Protein AF-A0A564Y9T5-F1 (afdb_monomer_lite)

Structure (mmCIF, N/CA/C/O backbone):
data_AF-A0A564Y9T5-F1
#
_entry.id   AF-A0A564Y9T5-F1
#
loop_
_atom_site.group_PDB
_atom_site.id
_atom_site.type_symbol
_atom_site.label_atom_id
_atom_site.label_alt_id
_atom_site.label_comp_id
_atom_site.label_asym_id
_atom_site.label_entity_id
_atom_site.label_seq_id
_atom_site.pdbx_PDB_ins_code
_atom_site.Cartn_x
_atom_site.Cartn_y
_atom_site.Cartn_z
_atom_site.occupancy
_atom_site.B_iso_or_equiv
_atom_site.auth_seq_id
_atom_site.auth_comp_id
_atom_site.auth_asym_id
_atom_site.auth_atom_id
_atom_site.pdbx_PDB_model_num
ATOM 1 N N . LYS A 1 1 ? -20.673 -7.322 25.505 1.00 60.44 1 LYS A N 1
ATOM 2 C CA . LYS A 1 1 ? -20.833 -8.274 24.374 1.00 60.44 1 LYS A CA 1
ATOM 3 C C . LYS A 1 1 ? -20.553 -7.621 23.009 1.00 60.44 1 LYS A C 1
ATOM 5 O O . LYS A 1 1 ? -19.815 -8.199 22.230 1.00 60.44 1 LYS A O 1
ATOM 10 N N . SER A 1 2 ? -21.019 -6.394 22.747 1.00 76.06 2 SER A N 1
ATOM 11 C CA . SER A 1 2 ? -20.872 -5.699 21.447 1.00 76.06 2 SER A CA 1
ATOM 12 C C . SER A 1 2 ? -19.438 -5.305 21.054 1.00 76.06 2 SER A C 1
ATOM 14 O O . SER A 1 2 ? -19.126 -5.260 19.870 1.00 76.06 2 SER A O 1
ATOM 16 N N . ARG A 1 3 ? -18.541 -5.074 22.026 1.00 80.56 3 ARG A N 1
ATOM 17 C CA . ARG A 1 3 ? -17.143 -4.680 21.754 1.00 80.56 3 ARG A CA 1
ATOM 18 C C . ARG A 1 3 ? -16.378 -5.724 20.929 1.00 80.56 3 ARG A C 1
ATOM 20 O O . ARG A 1 3 ? -15.656 -5.348 20.020 1.00 80.56 3 ARG A O 1
ATOM 27 N N . GLY A 1 4 ? -16.600 -7.018 21.184 1.00 89.31 4 GLY A N 1
ATOM 28 C CA . GLY A 1 4 ? -15.930 -8.095 20.443 1.00 89.31 4 GLY A CA 1
ATOM 29 C C . GLY A 1 4 ? -16.343 -8.175 18.971 1.00 89.31 4 GLY A C 1
ATOM 30 O O . GLY A 1 4 ? -15.506 -8.449 18.120 1.00 89.31 4 GLY A O 1
ATOM 31 N N . VAL A 1 5 ? -17.605 -7.864 18.657 1.00 92.00 5 VAL A N 1
ATOM 32 C CA . VAL A 1 5 ? -18.100 -7.821 17.270 1.00 92.00 5 VAL A CA 1
ATOM 33 C C . VAL A 1 5 ? -17.492 -6.635 16.520 1.00 92.00 5 VAL A C 1
ATOM 35 O O . VAL A 1 5 ? -17.036 -6.796 15.394 1.00 92.00 5 VAL A O 1
ATOM 38 N N . VAL A 1 6 ? -17.423 -5.464 17.161 1.00 92.19 6 VAL A N 1
ATOM 39 C CA . VAL A 1 6 ? -16.809 -4.263 16.570 1.00 92.19 6 VAL A CA 1
ATOM 40 C C . VAL A 1 6 ? -15.320 -4.488 16.302 1.00 92.19 6 VAL A C 1
ATOM 42 O O . VAL A 1 6 ? -14.859 -4.265 15.187 1.00 92.19 6 VAL A O 1
ATOM 45 N N . THR A 1 7 ? -14.570 -4.993 17.284 1.00 91.75 7 THR A N 1
ATOM 46 C CA . THR A 1 7 ? -13.141 -5.289 17.106 1.00 91.75 7 THR A CA 1
ATOM 47 C C . THR A 1 7 ? -12.910 -6.389 16.065 1.00 91.75 7 THR A C 1
ATOM 49 O O . THR A 1 7 ? -11.995 -6.269 15.255 1.00 91.75 7 THR A O 1
ATOM 52 N N . GLY A 1 8 ? -13.762 -7.420 16.027 1.00 92.00 8 GLY A N 1
ATOM 53 C CA . GLY A 1 8 ? -13.701 -8.479 15.017 1.00 92.00 8 GLY A CA 1
ATOM 54 C C . GLY A 1 8 ? -13.949 -7.970 13.594 1.00 92.00 8 GLY A C 1
ATOM 55 O O . GLY A 1 8 ? -13.247 -8.379 12.675 1.00 92.00 8 GLY A O 1
ATOM 56 N N . LEU A 1 9 ? -14.883 -7.032 13.413 1.00 92.44 9 LEU A N 1
ATOM 57 C CA . LEU A 1 9 ? -15.145 -6.403 12.117 1.00 92.44 9 LEU A CA 1
ATOM 58 C C . LEU A 1 9 ? -13.965 -5.537 11.653 1.00 92.44 9 LEU A C 1
ATOM 60 O O . LEU A 1 9 ? -13.583 -5.606 10.488 1.00 92.44 9 LEU A O 1
ATOM 64 N N . ILE A 1 10 ? -13.364 -4.760 12.560 1.00 91.75 10 ILE A N 1
ATOM 65 C CA . ILE A 1 10 ? -12.190 -3.925 12.255 1.00 91.75 10 ILE A CA 1
ATOM 66 C C . ILE A 1 10 ? -11.001 -4.802 11.845 1.00 91.75 10 ILE A C 1
ATOM 68 O O . ILE A 1 10 ? -10.383 -4.555 10.813 1.00 91.75 10 ILE A O 1
ATOM 72 N N . LEU A 1 11 ? -10.708 -5.854 12.616 1.00 91.56 11 LEU A N 1
ATOM 73 C CA . LEU A 1 11 ? -9.633 -6.801 12.304 1.00 91.56 11 LEU A CA 1
ATOM 74 C C . LEU A 1 11 ? -9.900 -7.567 11.003 1.00 91.56 11 LEU A C 1
ATOM 76 O O . LEU A 1 11 ? -8.980 -7.774 10.215 1.00 91.56 11 LEU A O 1
ATOM 80 N N . GLY A 1 12 ? -11.155 -7.947 10.752 1.00 91.75 12 GLY A N 1
ATOM 81 C CA . GLY A 1 12 ? -11.571 -8.576 9.502 1.00 91.75 12 GLY A CA 1
ATOM 82 C C . GLY A 1 12 ? -11.355 -7.659 8.299 1.00 91.75 12 GLY A C 1
ATOM 83 O O . GLY A 1 12 ? -10.734 -8.068 7.324 1.00 91.75 12 GLY A O 1
ATOM 84 N N . GLY A 1 13 ? -11.790 -6.399 8.386 1.00 88.75 13 GLY A N 1
ATOM 85 C CA . GLY A 1 13 ? -11.552 -5.394 7.347 1.00 88.75 13 GLY A CA 1
ATOM 86 C C . GLY A 1 13 ? -10.064 -5.115 7.120 1.00 88.75 13 GLY A C 1
ATOM 87 O O . GLY A 1 13 ? -9.624 -5.025 5.977 1.00 88.75 13 GLY A O 1
ATOM 88 N N . TYR A 1 14 ? -9.274 -5.060 8.194 1.00 87.94 14 TYR A N 1
ATOM 89 C CA . TYR A 1 14 ? -7.822 -4.914 8.116 1.00 87.94 14 TYR A CA 1
ATOM 90 C C . TYR A 1 14 ? -7.162 -6.090 7.376 1.00 87.94 14 TYR A C 1
ATOM 92 O O . TYR A 1 14 ? 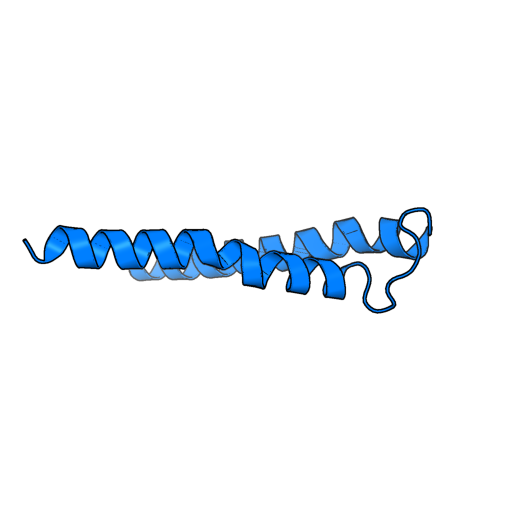-6.374 -5.873 6.459 1.00 87.94 14 TYR A O 1
ATOM 100 N N . GLY A 1 15 ? -7.534 -7.333 7.702 1.00 86.06 15 GLY A N 1
ATOM 101 C CA . GLY A 1 15 ? -7.029 -8.527 7.013 1.00 86.06 15 GLY A CA 1
ATOM 102 C C . GLY A 1 15 ? -7.468 -8.617 5.546 1.00 86.06 15 GLY A C 1
ATOM 103 O O . GLY A 1 15 ? -6.677 -8.985 4.679 1.00 86.06 15 GLY A O 1
ATOM 104 N N . LEU A 1 16 ? -8.706 -8.215 5.245 1.00 89.56 16 LEU A N 1
ATOM 105 C CA . LEU A 1 16 ? -9.236 -8.165 3.878 1.00 89.56 16 LEU A CA 1
ATOM 106 C C . LEU A 1 16 ? -8.598 -7.065 3.020 1.00 89.56 16 LEU A C 1
ATOM 108 O O . LEU A 1 16 ? -8.664 -7.144 1.794 1.00 89.56 16 LEU A O 1
ATOM 112 N N . GLY A 1 17 ? -7.926 -6.081 3.623 1.00 84.50 17 GLY A N 1
ATOM 113 C CA . GLY A 1 17 ? -7.188 -5.050 2.894 1.00 84.50 17 GLY A CA 1
ATOM 114 C C . GLY A 1 17 ? -6.159 -5.628 1.916 1.00 84.50 17 GLY A C 1
ATOM 115 O O . GLY A 1 17 ? -5.995 -5.093 0.820 1.00 84.50 17 GLY A O 1
ATOM 116 N N . ALA A 1 18 ? -5.542 -6.769 2.247 1.00 84.44 18 ALA A N 1
ATOM 117 C CA . ALA A 1 18 ? -4.605 -7.465 1.364 1.00 84.44 18 ALA A CA 1
ATOM 118 C C . ALA A 1 18 ? -5.256 -7.915 0.043 1.00 84.44 18 ALA A C 1
ATOM 120 O O . ALA A 1 18 ? -4.632 -7.823 -1.010 1.00 84.44 18 ALA A O 1
ATOM 121 N N . VAL A 1 19 ? -6.532 -8.315 0.070 1.00 87.38 19 VAL A N 1
ATOM 122 C CA . VAL A 1 19 ? -7.275 -8.763 -1.123 1.00 87.38 19 VAL A CA 1
ATOM 123 C C . VAL A 1 19 ? -7.419 -7.639 -2.149 1.00 87.38 19 VAL A C 1
ATOM 125 O O . VAL A 1 19 ? -7.424 -7.899 -3.347 1.00 87.38 19 VAL A O 1
ATOM 128 N N . VAL A 1 20 ? -7.502 -6.389 -1.691 1.00 86.50 20 VAL A N 1
ATOM 129 C CA . VAL A 1 20 ? -7.572 -5.209 -2.565 1.00 86.50 20 VAL A CA 1
ATOM 130 C C . VAL A 1 20 ? -6.171 -4.699 -2.911 1.00 86.50 20 VAL A C 1
ATOM 132 O O . VAL A 1 20 ? -5.916 -4.319 -4.051 1.00 86.50 20 VAL A O 1
ATOM 135 N N . PHE A 1 21 ? -5.233 -4.724 -1.963 1.00 83.06 21 PHE A N 1
ATOM 136 C CA . PHE A 1 21 ? -3.879 -4.211 -2.182 1.00 83.06 21 PHE A CA 1
ATOM 137 C C . PHE A 1 21 ? -3.060 -5.054 -3.161 1.00 83.06 21 PHE A C 1
ATOM 139 O O . PHE A 1 21 ? -2.373 -4.493 -4.013 1.00 83.06 21 PHE A O 1
ATOM 146 N N . THR A 1 22 ? -3.143 -6.382 -3.088 1.00 85.00 22 THR A N 1
ATOM 147 C CA . THR A 1 22 ? -2.389 -7.282 -3.971 1.00 85.00 22 THR A CA 1
ATOM 148 C C . THR A 1 22 ? -2.686 -7.065 -5.465 1.00 85.00 22 THR A C 1
ATOM 150 O O . THR A 1 22 ? -1.732 -6.905 -6.232 1.00 85.00 22 THR A O 1
ATOM 153 N N . PRO A 1 23 ? -3.950 -6.997 -5.934 1.00 83.81 23 PRO A N 1
ATOM 154 C CA . PRO A 1 23 ? -4.229 -6.713 -7.340 1.00 83.81 23 PRO A CA 1
ATOM 155 C C . PRO A 1 23 ? -3.853 -5.280 -7.733 1.00 83.81 23 PRO A C 1
ATOM 157 O O . PRO A 1 23 ? -3.349 -5.080 -8.835 1.00 83.81 23 PRO A O 1
ATOM 160 N N . VAL A 1 24 ? -4.007 -4.296 -6.838 1.00 86.56 24 VAL A N 1
ATOM 161 C CA . VAL A 1 24 ? -3.561 -2.914 -7.093 1.00 86.56 24 VAL A CA 1
ATOM 162 C C . VAL A 1 24 ? -2.053 -2.870 -7.346 1.00 86.56 24 VAL A C 1
ATOM 164 O O . VAL A 1 24 ? -1.618 -2.310 -8.349 1.00 86.56 24 VAL A O 1
ATOM 167 N N . GLN A 1 25 ? -1.252 -3.515 -6.495 1.00 82.69 25 GLN A N 1
ATOM 168 C CA . GLN A 1 25 ? 0.200 -3.630 -6.677 1.00 82.69 25 GLN A CA 1
ATOM 169 C C . GLN A 1 25 ? 0.553 -4.366 -7.973 1.00 82.69 25 GLN A C 1
ATOM 171 O O . GLN A 1 25 ? 1.438 -3.938 -8.713 1.00 82.69 25 GLN A O 1
ATOM 176 N N . THR A 1 26 ? -0.173 -5.442 -8.278 1.00 84.94 26 THR A N 1
ATOM 177 C CA . THR A 1 26 ? 0.050 -6.251 -9.481 1.00 84.94 26 THR A CA 1
ATOM 178 C C . THR A 1 26 ? -0.199 -5.449 -10.755 1.00 84.94 26 THR A C 1
ATOM 180 O O . THR A 1 26 ? 0.626 -5.486 -11.660 1.00 84.94 26 THR A O 1
ATOM 183 N N . VAL A 1 27 ? -1.281 -4.668 -10.822 1.00 85.12 27 VAL A N 1
ATOM 184 C CA . VAL A 1 27 ? -1.582 -3.808 -11.979 1.00 85.12 27 VAL A CA 1
ATOM 185 C C . VAL A 1 27 ? -0.589 -2.649 -12.090 1.00 85.12 27 VAL A C 1
ATOM 187 O O . VAL A 1 27 ? -0.214 -2.267 -13.196 1.00 85.12 27 VAL A O 1
ATOM 190 N N . LEU A 1 28 ? -0.119 -2.112 -10.962 1.00 82.88 28 LEU A N 1
ATOM 191 C CA . LEU A 1 28 ? 0.866 -1.028 -10.943 1.00 82.88 28 LEU A CA 1
ATOM 192 C C . LEU A 1 28 ? 2.232 -1.479 -11.490 1.00 82.88 28 LEU A C 1
ATOM 194 O O . LEU A 1 28 ? 2.899 -0.732 -12.205 1.00 82.88 28 LEU A O 1
ATOM 198 N N . ILE A 1 29 ? 2.641 -2.709 -11.169 1.00 83.38 29 ILE A N 1
ATOM 199 C CA . ILE A 1 29 ? 3.917 -3.294 -11.601 1.00 83.38 29 ILE A CA 1
ATOM 200 C C . ILE A 1 29 ? 3.795 -3.893 -13.010 1.00 83.38 29 ILE A C 1
ATOM 202 O O . ILE A 1 29 ? 4.657 -3.670 -13.861 1.00 83.38 29 ILE A O 1
ATOM 206 N N . ASN A 1 30 ? 2.717 -4.632 -13.276 1.00 84.75 30 ASN A N 1
ATOM 207 C CA . ASN A 1 30 ? 2.528 -5.426 -14.486 1.00 84.75 30 ASN A CA 1
ATOM 208 C C . ASN A 1 30 ? 1.113 -5.269 -15.084 1.00 84.75 30 ASN A C 1
ATOM 210 O O . ASN A 1 30 ? 0.328 -6.220 -15.105 1.00 84.75 30 ASN A O 1
ATOM 214 N N . PRO A 1 31 ? 0.781 -4.091 -15.638 1.00 79.88 31 PRO A N 1
ATOM 215 C CA . PRO A 1 31 ? -0.554 -3.822 -16.183 1.00 79.88 31 PRO A CA 1
ATOM 216 C C . PRO A 1 31 ? -0.902 -4.687 -17.404 1.00 79.88 31 PRO A C 1
ATOM 218 O O . PRO A 1 31 ? -2.068 -4.834 -17.748 1.00 79.88 31 PRO A O 1
ATOM 221 N N . GLN A 1 32 ? 0.108 -5.242 -18.079 1.00 82.81 32 GLN A N 1
ATOM 222 C CA . GLN A 1 32 ? -0.037 -6.029 -19.307 1.00 82.81 32 GLN A CA 1
ATOM 223 C C . GLN A 1 32 ? 0.139 -7.536 -19.069 1.00 82.81 32 GLN A C 1
ATOM 225 O O . GLN A 1 32 ? 0.217 -8.294 -20.030 1.00 82.81 32 GLN A O 1
ATOM 230 N N . ASN A 1 33 ? 0.221 -7.969 -17.804 1.00 79.50 33 ASN A N 1
ATOM 231 C CA . ASN A 1 33 ? 0.433 -9.363 -17.408 1.00 79.50 33 ASN A CA 1
ATOM 232 C C . ASN A 1 33 ? 1.593 -10.055 -18.162 1.00 79.50 33 ASN A C 1
ATOM 234 O O . ASN A 1 33 ? 1.505 -11.218 -18.556 1.00 79.50 33 ASN A O 1
ATOM 238 N N . LYS A 1 34 ? 2.687 -9.319 -18.389 1.00 82.75 34 LYS A N 1
ATOM 239 C CA . LYS A 1 34 ? 3.910 -9.832 -19.010 1.00 82.75 34 LYS A CA 1
ATOM 240 C C . LYS A 1 34 ? 4.585 -10.884 -18.112 1.00 82.75 34 LYS A C 1
ATOM 242 O O . LYS A 1 34 ? 4.393 -10.853 -16.892 1.00 82.75 34 LYS A O 1
ATOM 247 N N . PRO A 1 35 ? 5.385 -11.810 -18.671 1.00 79.31 35 PRO A N 1
ATOM 248 C CA . PRO A 1 35 ? 6.142 -12.769 -17.871 1.00 79.31 35 PRO A CA 1
ATOM 249 C C . PRO A 1 35 ? 7.048 -12.058 -16.858 1.00 79.31 35 PRO A C 1
ATOM 251 O O . PRO A 1 35 ? 7.643 -11.025 -17.153 1.00 79.31 35 PRO A O 1
ATOM 254 N N . HIS A 1 36 ? 7.181 -12.637 -15.663 1.00 70.44 36 HIS A N 1
ATOM 255 C CA . HIS A 1 36 ? 7.910 -12.033 -14.536 1.00 70.44 36 HIS A CA 1
ATOM 256 C C . HIS A 1 36 ? 9.395 -11.774 -14.832 1.00 70.44 36 HIS A C 1
ATOM 258 O O . HIS A 1 36 ? 10.019 -10.952 -14.172 1.00 70.44 36 HIS A O 1
ATOM 264 N N . ASN A 1 37 ? 9.953 -12.474 -15.821 1.00 76.50 37 ASN A N 1
ATOM 265 C CA . ASN A 1 37 ? 11.345 -12.339 -16.232 1.00 76.50 37 ASN A CA 1
ATOM 266 C C . ASN A 1 37 ? 11.572 -11.202 -17.247 1.00 76.50 37 ASN A C 1
ATOM 268 O O . ASN A 1 37 ? 12.687 -11.029 -17.733 1.00 76.50 37 ASN A O 1
ATOM 272 N N . ASP A 1 38 ? 10.524 -10.454 -17.606 1.00 79.56 38 ASP A N 1
ATOM 273 C CA . ASP A 1 38 ? 10.646 -9.292 -18.477 1.00 79.56 38 ASP A CA 1
ATOM 274 C C . ASP A 1 38 ? 11.321 -8.139 -17.716 1.00 79.56 38 ASP A C 1
ATOM 276 O O . ASP A 1 38 ? 10.892 -7.724 -16.632 1.00 79.56 38 ASP A O 1
ATOM 280 N N . THR A 1 39 ? 12.388 -7.599 -18.301 1.00 81.56 39 THR A N 1
ATOM 281 C CA . THR A 1 39 ? 13.139 -6.457 -17.770 1.00 81.56 39 THR A CA 1
ATOM 282 C C . THR A 1 39 ? 12.258 -5.234 -17.513 1.00 81.56 39 THR A C 1
ATOM 284 O O . THR A 1 39 ? 12.539 -4.468 -16.587 1.00 81.56 39 THR A O 1
ATOM 287 N N . ASP A 1 40 ? 11.169 -5.068 -18.272 1.00 77.81 40 ASP A N 1
ATOM 288 C CA . ASP A 1 40 ? 10.202 -3.985 -18.072 1.00 77.81 40 ASP A CA 1
ATOM 289 C C . ASP A 1 40 ? 9.437 -4.110 -16.749 1.00 77.81 40 ASP A C 1
ATOM 291 O O . ASP A 1 40 ? 9.166 -3.102 -16.093 1.00 77.81 40 ASP A O 1
ATOM 295 N N . VAL A 1 41 ? 9.086 -5.336 -16.348 1.00 79.94 41 VAL A N 1
ATOM 296 C CA . VAL A 1 41 ? 8.313 -5.610 -15.127 1.00 79.94 41 VAL A CA 1
ATOM 297 C C . VAL A 1 41 ? 9.198 -5.376 -13.906 1.00 79.94 41 VAL A C 1
ATOM 299 O O . VAL A 1 41 ? 8.828 -4.620 -13.006 1.00 79.94 41 VAL A O 1
ATOM 302 N N . THR A 1 42 ? 10.417 -5.922 -13.916 1.00 78.56 42 THR A N 1
ATOM 303 C CA . THR A 1 42 ? 11.393 -5.763 -12.825 1.00 78.56 42 THR A CA 1
ATOM 304 C C . THR A 1 42 ? 11.775 -4.299 -12.601 1.00 78.56 42 THR A C 1
ATOM 306 O O . THR A 1 42 ? 11.924 -3.864 -11.460 1.00 78.56 42 THR A O 1
ATOM 309 N N . ARG A 1 43 ? 11.863 -3.488 -13.664 1.00 82.31 43 ARG A N 1
ATOM 310 C CA . ARG A 1 43 ? 12.185 -2.054 -13.556 1.00 82.31 43 ARG A CA 1
ATOM 311 C C . ARG A 1 43 ? 11.065 -1.223 -12.918 1.00 82.31 43 ARG A C 1
ATOM 313 O O . ARG A 1 43 ? 11.339 -0.156 -12.371 1.00 82.31 43 ARG A O 1
ATOM 320 N N . ARG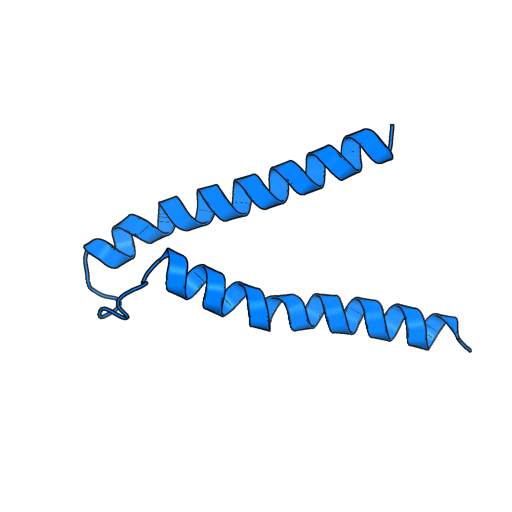 A 1 44 ? 9.815 -1.695 -12.962 1.00 81.06 44 ARG A N 1
ATOM 321 C CA . ARG A 1 44 ? 8.646 -1.023 -12.361 1.00 81.06 44 ARG A CA 1
ATOM 322 C C . ARG A 1 44 ? 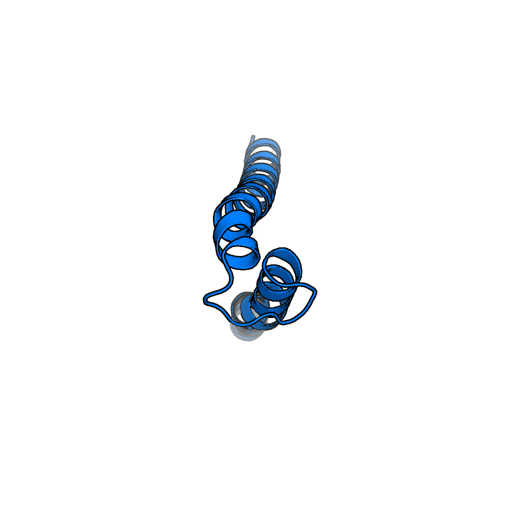8.448 -1.366 -10.886 1.00 81.06 44 ARG A C 1
ATOM 324 O O . ARG A 1 44 ? 7.783 -0.608 -10.178 1.00 81.06 44 ARG A O 1
ATOM 331 N N . VAL A 1 45 ? 9.076 -2.442 -10.403 1.00 84.25 45 VAL A N 1
ATOM 332 C CA . VAL A 1 45 ? 9.002 -2.867 -8.997 1.00 84.25 45 VAL A CA 1
ATOM 333 C C . VAL A 1 45 ? 9.420 -1.739 -8.040 1.00 84.25 45 VAL A C 1
ATOM 335 O O . VAL A 1 45 ? 8.598 -1.382 -7.196 1.00 84.25 45 VAL A O 1
ATOM 338 N N . PRO A 1 46 ? 10.590 -1.078 -8.176 1.00 85.12 46 PRO A N 1
ATOM 339 C CA . PRO A 1 46 ? 10.971 0.014 -7.275 1.00 85.12 46 PRO A CA 1
ATOM 340 C C . PRO A 1 46 ? 9.976 1.184 -7.296 1.00 85.12 46 PRO A C 1
ATOM 342 O O . PRO A 1 46 ? 9.644 1.730 -6.248 1.00 85.12 46 PRO A O 1
ATOM 345 N N . GLY A 1 47 ? 9.438 1.527 -8.474 1.00 84.25 47 GLY A N 1
ATOM 346 C CA . GLY A 1 47 ? 8.430 2.582 -8.637 1.00 84.25 47 GLY A CA 1
ATOM 347 C C . GLY A 1 47 ? 7.154 2.325 -7.831 1.00 84.25 47 GLY A C 1
ATOM 348 O O . GLY A 1 47 ? 6.612 3.237 -7.207 1.00 84.25 47 GLY A O 1
ATOM 349 N N . SER A 1 48 ? 6.714 1.066 -7.778 1.00 84.25 48 SER A N 1
ATOM 350 C CA . SER A 1 48 ? 5.540 0.662 -6.998 1.00 84.25 48 SER A CA 1
ATOM 351 C C . SER A 1 48 ? 5.738 0.844 -5.485 1.00 84.25 48 SER A C 1
ATOM 353 O O . SER A 1 48 ? 4.826 1.308 -4.799 1.00 84.25 48 SER A O 1
ATOM 355 N N . PHE A 1 49 ? 6.946 0.582 -4.970 1.00 85.69 49 PHE A N 1
ATOM 356 C CA . PHE A 1 49 ? 7.284 0.794 -3.559 1.00 85.69 49 PHE A CA 1
ATOM 357 C C . PHE A 1 49 ? 7.260 2.273 -3.167 1.00 85.69 49 PHE A C 1
ATOM 359 O O . PHE A 1 49 ? 6.799 2.590 -2.073 1.00 85.69 49 PHE A O 1
ATOM 366 N N . TYR A 1 50 ? 7.685 3.186 -4.046 1.00 87.94 50 TYR A N 1
ATOM 367 C CA . TYR A 1 50 ? 7.607 4.625 -3.767 1.00 87.94 50 TYR A CA 1
ATOM 368 C C . TYR A 1 50 ? 6.162 5.118 -3.639 1.00 87.94 50 TYR A C 1
ATOM 370 O O . TYR A 1 50 ? 5.868 5.923 -2.758 1.00 87.94 50 TYR A O 1
ATOM 378 N 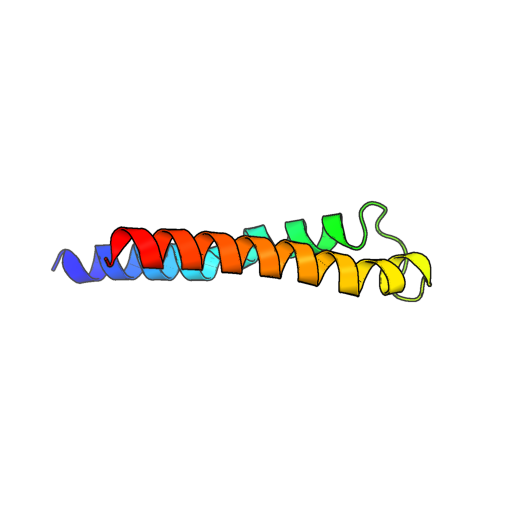N . ILE A 1 51 ? 5.245 4.611 -4.468 1.00 87.75 51 ILE A N 1
ATOM 379 C CA . ILE A 1 51 ? 3.820 4.978 -4.414 1.00 87.75 51 ILE A CA 1
ATOM 380 C C . ILE A 1 51 ? 3.182 4.474 -3.113 1.00 87.75 51 ILE A C 1
ATOM 382 O O . ILE A 1 51 ? 2.499 5.229 -2.421 1.00 87.75 51 ILE A O 1
ATOM 386 N N . LEU A 1 52 ? 3.452 3.221 -2.739 1.00 86.81 52 LEU A N 1
ATOM 387 C CA . LEU A 1 52 ? 2.981 2.643 -1.476 1.00 86.81 52 LEU A CA 1
ATOM 388 C C . LEU A 1 52 ? 3.574 3.366 -0.261 1.00 86.81 52 LEU A C 1
ATOM 390 O O . LEU A 1 52 ? 2.853 3.682 0.684 1.00 86.81 52 LEU A O 1
ATOM 394 N N . GLY A 1 53 ? 4.874 3.662 -0.299 1.00 88.12 53 GLY A N 1
ATOM 395 C CA . GLY A 1 53 ? 5.569 4.418 0.739 1.00 88.12 53 GLY A CA 1
ATOM 396 C C . GLY A 1 53 ? 5.015 5.833 0.893 1.00 88.12 53 GLY A C 1
ATOM 397 O O . GLY A 1 53 ? 4.803 6.282 2.014 1.00 88.12 53 GLY A O 1
ATOM 398 N N . GLY A 1 54 ? 4.692 6.507 -0.213 1.00 91.50 54 GLY A N 1
ATOM 399 C CA . GLY A 1 54 ? 4.028 7.811 -0.201 1.00 91.50 54 GLY A CA 1
ATOM 400 C C . GLY A 1 54 ? 2.627 7.761 0.412 1.00 91.50 54 GLY A C 1
ATOM 401 O O . GLY A 1 54 ? 2.284 8.619 1.223 1.00 91.50 54 GLY A O 1
ATOM 402 N N . ALA A 1 55 ? 1.837 6.729 0.098 1.00 89.50 55 ALA A N 1
ATOM 403 C CA . ALA A 1 55 ? 0.521 6.528 0.708 1.00 89.50 55 ALA A CA 1
ATOM 404 C C . ALA A 1 55 ? 0.617 6.282 2.227 1.00 89.50 55 ALA A C 1
ATOM 406 O O . ALA A 1 55 ? -0.142 6.870 3.000 1.00 89.50 55 ALA A O 1
ATOM 407 N N . MET A 1 56 ? 1.584 5.466 2.663 1.00 89.69 56 MET A N 1
ATOM 408 C CA . MET A 1 56 ? 1.880 5.229 4.084 1.00 89.69 56 MET A CA 1
ATOM 409 C C . MET A 1 56 ? 2.331 6.511 4.788 1.00 89.69 56 MET A C 1
ATOM 411 O O . MET A 1 56 ? 1.834 6.835 5.863 1.00 89.69 56 MET A O 1
ATOM 415 N N . PHE A 1 57 ? 3.224 7.276 4.161 1.00 93.19 57 PHE A N 1
ATOM 416 C CA . PHE A 1 57 ? 3.701 8.551 4.684 1.00 93.19 57 PHE A CA 1
ATOM 417 C C . PHE A 1 57 ? 2.559 9.565 4.838 1.00 93.19 57 PHE A C 1
ATOM 419 O O . PHE A 1 57 ? 2.432 10.189 5.887 1.00 93.19 57 PHE A O 1
ATOM 426 N N . GLY A 1 58 ? 1.670 9.671 3.845 1.00 94.06 58 GLY A N 1
ATOM 427 C CA . GLY A 1 58 ? 0.480 10.522 3.919 1.00 94.06 58 GLY A CA 1
ATOM 428 C C . GLY A 1 58 ? -0.461 10.133 5.063 1.00 94.06 58 GLY A C 1
ATOM 429 O O . GLY A 1 58 ? -0.882 10.999 5.828 1.00 94.06 58 GLY A O 1
ATOM 430 N N . MET A 1 59 ? -0.734 8.835 5.244 1.00 91.31 59 MET A N 1
ATOM 431 C CA . MET A 1 59 ? -1.509 8.355 6.397 1.00 91.31 59 MET A CA 1
ATOM 432 C C . MET A 1 59 ? -0.828 8.694 7.728 1.00 91.31 59 MET A C 1
ATOM 434 O O . MET A 1 59 ? -1.497 9.120 8.669 1.00 91.31 59 MET A O 1
ATOM 438 N N . GLN A 1 60 ? 0.498 8.562 7.798 1.00 91.38 60 GLN A N 1
ATOM 439 C CA . GLN A 1 60 ? 1.262 8.884 8.999 1.00 91.38 60 GLN A CA 1
ATOM 440 C C . GLN A 1 60 ? 1.199 10.379 9.337 1.00 91.38 60 GLN A C 1
ATOM 442 O O . GLN A 1 60 ? 1.076 10.725 10.510 1.00 91.38 60 GLN A O 1
ATOM 447 N N . LEU A 1 61 ? 1.218 11.257 8.327 1.00 94.62 61 LEU A N 1
ATOM 448 C CA . LEU A 1 61 ? 1.039 12.698 8.512 1.00 94.62 61 LEU A CA 1
ATOM 449 C C . LEU A 1 61 ? -0.356 13.035 9.038 1.00 94.62 61 LEU A C 1
ATOM 451 O O . LEU A 1 61 ? -0.470 13.815 9.977 1.0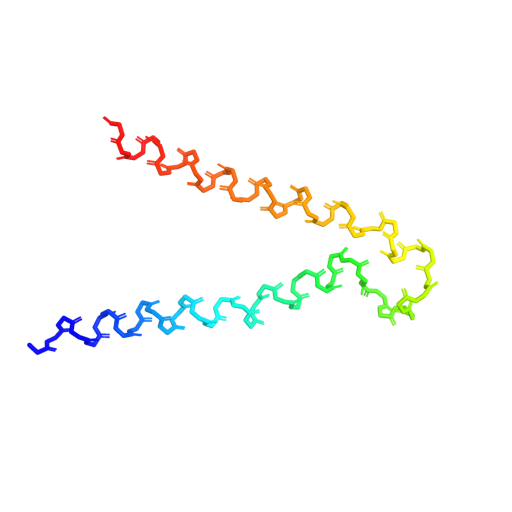0 94.62 61 LEU A O 1
ATOM 455 N N . ILE A 1 62 ? -1.410 12.431 8.484 1.00 94.56 62 ILE A N 1
ATOM 456 C CA . ILE A 1 62 ? -2.780 12.635 8.981 1.00 94.56 62 ILE A CA 1
ATOM 457 C C . ILE A 1 62 ? -2.869 12.233 10.457 1.00 94.56 62 ILE A C 1
ATOM 459 O O . ILE A 1 62 ? -3.390 12.994 11.267 1.00 94.56 62 ILE A O 1
ATOM 463 N N . GLY A 1 63 ? -2.316 11.072 10.820 1.00 90.81 63 GLY A N 1
ATOM 464 C CA . GLY A 1 63 ? -2.258 10.626 12.213 1.00 90.81 63 GLY A CA 1
ATOM 465 C C . GLY A 1 63 ? -1.459 11.574 13.108 1.00 90.81 63 GLY A C 1
ATOM 466 O O . GLY A 1 63 ? -1.885 11.860 14.221 1.00 90.81 63 GLY A O 1
ATOM 467 N N . PHE A 1 64 ? -0.340 12.106 12.612 1.00 94.12 64 PHE A N 1
ATOM 468 C CA . PHE A 1 64 ? 0.465 13.090 13.332 1.00 94.12 64 PHE A CA 1
ATOM 469 C C . PHE A 1 64 ? -0.315 14.383 13.605 1.00 94.12 64 PHE A C 1
ATOM 471 O O . PHE A 1 64 ? -0.340 14.835 14.742 1.00 94.12 64 PHE A O 1
ATOM 478 N N . PHE A 1 65 ? -1.003 14.939 12.602 1.00 93.62 65 PHE A N 1
ATOM 479 C CA . PHE A 1 65 ? -1.805 16.157 12.768 1.00 93.62 65 PHE A CA 1
ATOM 480 C C . PHE A 1 65 ? -3.053 15.957 13.630 1.00 93.62 65 PHE A C 1
ATOM 482 O O . PHE A 1 65 ? -3.460 16.885 14.312 1.00 93.62 65 PHE A O 1
ATOM 489 N N . LEU A 1 66 ? -3.672 14.774 13.596 1.00 92.00 66 LEU A N 1
ATOM 490 C CA . LEU A 1 66 ? -4.845 14.464 14.419 1.00 92.00 66 LEU A CA 1
ATOM 491 C C . LEU A 1 66 ? -4.474 14.148 15.881 1.00 92.00 66 LEU A C 1
ATOM 493 O O . LEU A 1 66 ? -5.323 14.235 16.763 1.00 92.00 66 LEU A O 1
ATOM 497 N N . SER A 1 67 ? -3.234 13.713 16.119 1.00 85.56 67 SER A N 1
ATOM 498 C CA . SER A 1 67 ? -2.705 13.383 17.447 1.00 85.56 67 SER A CA 1
ATOM 499 C C . SER A 1 67 ? -2.077 14.580 18.171 1.00 85.56 67 SER A C 1
ATOM 501 O O . SER A 1 67 ? -1.734 14.434 19.348 1.00 85.56 67 SER A O 1
ATOM 503 N N . LEU A 1 68 ? -1.869 15.699 17.472 1.00 69.88 68 LEU A N 1
ATOM 504 C CA . LEU A 1 68 ? -1.348 16.958 18.008 1.00 69.88 68 LEU A CA 1
ATOM 505 C C . LEU A 1 68 ? -2.496 17.823 18.547 1.00 69.88 68 LEU A C 1
ATOM 507 O O . LEU A 1 68 ? -2.295 18.444 19.612 1.00 69.88 68 LEU A O 1
#

Foldseek 3Di:
DVVVVVVVVVVVVVVCVCVVVVVVLCCQQCVPPDPPPDPSSVVSNVVSVVVVVVVVVVVVVVVVVVVD

Sequence (68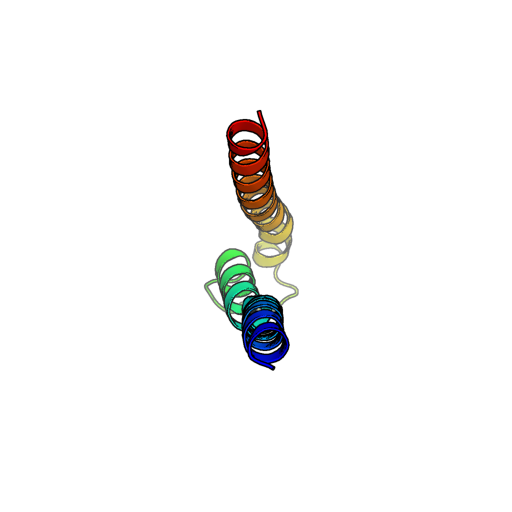 aa):
KSRGVVTGLILGGYGLGAVVFTPVQTVLINPQNKPHNDTDVTRRVPGSFYILGGAMFGMQLIGFFLSL

pLDDT: mean 85.6, std 6.32, range [60.44, 94.62]

Secondary structure (DSSP, 8-state):
-HHHHHHHHHHHHHHHHHHHHHHHHHHHH-TT---TT-HHHHHHHHHHHHHHHHHHHHHHHHHHHHH-

Radius of gyration: 16.94 Å; chains: 1; bounding box: 34×30×44 Å

Organism: Hymenolepis diminuta (NCBI:txid6216)